Protein AF-A0A2M9ZA06-F1 (afdb_monomer)

Foldseek 3Di:
DVVVVVVVVVVVCVVVVVVLVCLQALVPQWDQLVRLLVLLLVLLQQLQCQLCCVVVNNVCSNVVSVVLSVLLNVLLPRDNQFIWHPVLSVVLSCQLNCCSNPVVDRSSVSCNPPPSSVVIDTRYGND

Structure (mmCIF, N/CA/C/O backbone):
data_AF-A0A2M9ZA06-F1
#
_entry.id   AF-A0A2M9ZA06-F1
#
loop_
_atom_site.group_PDB
_atom_site.id
_atom_site.type_symbol
_atom_site.label_atom_id
_atom_site.label_alt_id
_atom_site.label_comp_id
_atom_site.label_asym_id
_atom_site.label_entity_id
_atom_site.label_seq_id
_atom_site.pdbx_PDB_ins_code
_atom_site.Cartn_x
_atom_site.Cartn_y
_atom_site.Cartn_z
_atom_site.occupancy
_atom_site.B_iso_or_equiv
_atom_site.auth_seq_id
_atom_site.auth_comp_id
_atom_site.auth_asym_id
_atom_site.auth_atom_id
_atom_site.pdbx_PDB_model_num
ATOM 1 N N . MET A 1 1 ? -12.289 4.428 53.196 1.00 53.78 1 MET A N 1
ATOM 2 C CA . MET A 1 1 ? -11.337 4.405 52.057 1.00 53.78 1 MET A CA 1
ATOM 3 C C . MET A 1 1 ? -11.770 3.463 50.931 1.00 53.78 1 MET A C 1
ATOM 5 O O . MET A 1 1 ? -11.834 3.928 49.806 1.00 53.78 1 MET A O 1
ATOM 9 N N . LYS A 1 2 ? -12.186 2.215 51.210 1.00 58.25 2 LYS A N 1
ATOM 10 C CA . LYS A 1 2 ? -12.580 1.216 50.187 1.00 58.25 2 LYS A CA 1
ATOM 11 C C . LYS A 1 2 ? -13.658 1.676 49.178 1.00 58.25 2 LYS A C 1
ATOM 13 O O . LYS A 1 2 ? -13.507 1.447 47.987 1.00 58.25 2 LYS A O 1
ATOM 18 N N . LYS A 1 3 ? -14.704 2.396 49.620 1.00 60.59 3 LYS A N 1
ATOM 19 C CA . LYS A 1 3 ? -15.793 2.909 48.747 1.00 60.59 3 LYS A CA 1
ATOM 20 C C . LYS A 1 3 ? -15.314 3.864 47.642 1.00 60.59 3 LYS A C 1
ATOM 22 O O . LYS A 1 3 ? -15.833 3.805 46.535 1.00 60.59 3 LYS A O 1
ATOM 27 N N . LYS A 1 4 ? -14.328 4.724 47.933 1.00 68.38 4 LYS A N 1
ATOM 28 C CA . LYS A 1 4 ? -13.767 5.661 46.942 1.00 68.38 4 LYS A CA 1
ATOM 29 C C . LYS A 1 4 ? -12.924 4.922 45.900 1.00 68.38 4 LYS A C 1
ATOM 31 O O . LYS A 1 4 ? -12.982 5.266 44.729 1.00 68.38 4 LYS A O 1
ATOM 36 N N . THR A 1 5 ? -12.216 3.870 46.314 1.00 73.12 5 THR A N 1
ATOM 37 C CA . THR A 1 5 ? -11.433 3.010 45.418 1.00 73.12 5 THR A CA 1
ATOM 38 C C . THR A 1 5 ? -12.328 2.245 44.439 1.00 73.12 5 THR A C 1
ATOM 40 O O . THR A 1 5 ? -12.034 2.234 43.252 1.00 73.12 5 THR A O 1
ATOM 43 N N . TYR A 1 6 ? -13.459 1.685 44.890 1.00 78.44 6 TYR A N 1
ATOM 44 C CA . TYR A 1 6 ? -14.406 0.999 43.995 1.00 78.44 6 TYR A CA 1
ATOM 45 C C . TYR A 1 6 ? -15.031 1.927 42.952 1.00 78.44 6 TYR A C 1
ATOM 47 O O . TYR A 1 6 ? -15.179 1.539 41.800 1.00 78.44 6 TYR A O 1
ATOM 55 N N . LEU A 1 7 ? -15.360 3.161 43.339 1.00 79.81 7 LEU A N 1
ATOM 56 C CA . LEU A 1 7 ? -15.946 4.144 42.428 1.00 79.81 7 LEU A CA 1
ATOM 57 C C . LEU A 1 7 ? -14.939 4.592 41.356 1.00 79.81 7 LEU A C 1
ATOM 59 O O . LEU A 1 7 ? -15.305 4.777 40.201 1.00 79.81 7 LEU A O 1
ATOM 63 N N . LEU A 1 8 ? -13.659 4.689 41.722 1.00 77.88 8 LEU A N 1
ATOM 64 C CA . LEU A 1 8 ? -12.574 5.038 40.805 1.00 77.88 8 LEU A CA 1
ATOM 65 C C . LEU A 1 8 ? -12.247 3.889 39.836 1.00 77.88 8 LEU A C 1
ATOM 67 O O . LEU A 1 8 ? -12.076 4.130 38.647 1.00 77.88 8 LEU A O 1
ATOM 71 N N . VAL A 1 9 ? -12.255 2.639 40.316 1.00 80.56 9 VAL A N 1
ATOM 72 C CA . VAL A 1 9 ? -12.121 1.438 39.468 1.00 80.56 9 VAL A CA 1
ATOM 73 C C . VAL A 1 9 ? -13.305 1.301 38.506 1.00 80.56 9 VAL A C 1
ATOM 75 O O . VAL A 1 9 ? -13.107 0.982 37.339 1.00 80.56 9 VAL A O 1
ATOM 78 N N . PHE A 1 10 ? -14.526 1.592 38.960 1.00 78.62 10 PHE A N 1
ATO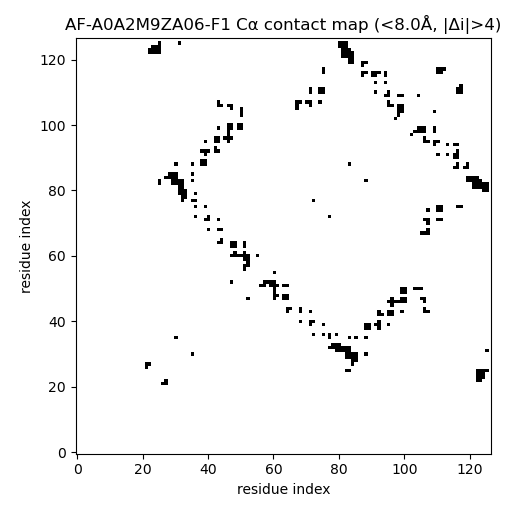M 79 C CA . PHE A 1 10 ? -15.726 1.555 38.121 1.00 78.62 10 PHE A CA 1
ATOM 80 C C . PHE A 1 10 ? -15.706 2.626 37.019 1.00 78.62 10 PHE A C 1
ATOM 82 O O . PHE A 1 10 ? -16.019 2.331 35.869 1.00 78.62 10 PHE A O 1
ATOM 89 N N . LEU A 1 11 ? -15.268 3.849 37.339 1.00 75.81 11 LEU A N 1
ATOM 90 C CA . LEU A 1 11 ? -15.074 4.914 36.349 1.00 75.81 11 LEU A CA 1
ATOM 91 C C . LEU A 1 11 ? -13.981 4.565 35.328 1.00 75.81 11 LEU A C 1
ATOM 93 O O . LEU A 1 11 ? -14.169 4.805 34.139 1.00 75.81 11 LEU A O 1
ATOM 97 N N . PHE A 1 12 ? -12.876 3.955 35.769 1.00 73.62 12 PHE A N 1
ATOM 98 C CA . PHE A 1 12 ? -11.835 3.458 34.865 1.00 73.62 12 PHE A CA 1
ATOM 99 C C . PHE A 1 12 ? -12.358 2.348 33.947 1.00 73.62 12 PHE A C 1
ATOM 101 O O . PHE A 1 12 ? -12.106 2.385 32.748 1.00 73.62 12 PHE A O 1
ATOM 108 N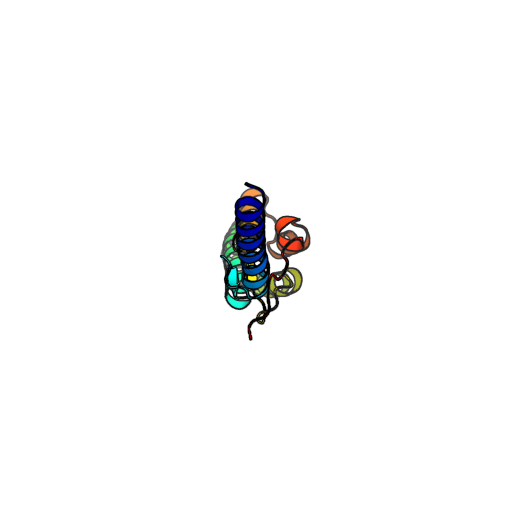 N . ALA A 1 13 ? -13.133 1.398 34.474 1.00 73.00 13 ALA A N 1
ATOM 109 C CA . ALA A 1 13 ? -13.730 0.332 33.673 1.00 73.00 13 ALA A CA 1
ATOM 110 C C . ALA A 1 13 ? -14.711 0.870 32.614 1.00 73.00 13 ALA A C 1
ATOM 112 O O . ALA A 1 13 ? -14.706 0.392 31.483 1.00 73.00 13 ALA A O 1
ATOM 113 N N . LEU A 1 14 ? -15.505 1.896 32.946 1.00 68.12 14 LEU A N 1
ATOM 114 C CA . LEU A 1 14 ? -16.394 2.571 31.992 1.00 68.12 14 LEU A CA 1
ATOM 115 C C . LEU A 1 14 ? -15.620 3.347 30.919 1.00 68.12 14 LEU A C 1
ATOM 117 O O . LEU A 1 14 ? -15.980 3.286 29.747 1.00 68.12 14 LEU A O 1
ATOM 121 N N . ALA A 1 15 ? -14.547 4.048 31.293 1.00 66.31 15 ALA A N 1
ATOM 122 C CA . ALA A 1 15 ? -13.706 4.769 30.339 1.00 66.31 15 ALA A CA 1
ATOM 123 C C . ALA A 1 15 ? -13.006 3.812 29.355 1.00 66.31 15 ALA A C 1
ATOM 125 O O . ALA A 1 15 ? -13.064 4.030 28.149 1.00 66.31 15 ALA A O 1
ATOM 126 N N . TYR A 1 16 ? -12.422 2.715 29.851 1.00 61.84 16 TYR A N 1
ATOM 127 C CA . TYR A 1 16 ? -11.771 1.701 29.010 1.00 61.84 16 TYR A CA 1
ATOM 128 C C . TYR A 1 16 ? -12.766 0.905 28.155 1.00 61.84 16 TYR A C 1
ATOM 130 O O . TYR A 1 16 ? -12.483 0.619 26.993 1.00 61.84 16 TYR A O 1
ATOM 138 N N . GLY A 1 17 ? -13.939 0.569 28.700 1.00 60.50 17 GLY A N 1
ATOM 139 C CA . GLY A 1 17 ? -14.995 -0.113 27.951 1.00 60.50 17 GLY A CA 1
ATOM 140 C C . GLY A 1 17 ? -15.530 0.734 26.796 1.00 60.50 17 GLY A C 1
ATOM 141 O O . GLY A 1 17 ? -15.761 0.209 25.711 1.00 60.50 17 GLY A O 1
ATOM 142 N N . ASN A 1 18 ? -15.655 2.050 26.996 1.00 58.19 18 ASN A N 1
ATOM 143 C CA . ASN A 1 18 ? -16.065 2.965 25.935 1.00 58.19 18 ASN A CA 1
ATOM 144 C C . ASN A 1 18 ? -14.997 3.111 24.845 1.00 58.19 18 ASN A C 1
ATOM 146 O O . ASN A 1 18 ? -15.370 3.128 23.682 1.00 58.19 18 ASN A O 1
ATOM 150 N N . CYS A 1 19 ? -13.697 3.142 25.167 1.00 58.12 19 CYS A N 1
ATOM 151 C CA . CYS A 1 19 ? -12.653 3.160 24.130 1.00 58.12 19 CYS A CA 1
ATOM 152 C C . CYS A 1 19 ? -12.705 1.912 23.238 1.00 58.12 19 CYS A C 1
ATOM 154 O O . CYS A 1 19 ? -12.721 2.045 22.024 1.00 58.12 19 CYS A O 1
ATOM 156 N N . LEU A 1 20 ? -12.854 0.717 23.822 1.00 57.06 20 LEU A N 1
ATOM 157 C CA . LEU A 1 20 ? -12.979 -0.528 23.048 1.00 57.06 20 LEU A CA 1
ATOM 158 C C . LEU A 1 20 ? -14.232 -0.560 22.155 1.00 57.06 20 LEU A C 1
ATOM 160 O O . LEU A 1 20 ? -14.230 -1.181 21.094 1.00 57.06 20 LEU A O 1
ATOM 164 N N . LEU A 1 21 ? -15.314 0.095 22.584 1.00 57.44 21 LEU A N 1
ATOM 165 C CA . LEU A 1 21 ? -16.533 0.240 21.788 1.00 57.44 21 LEU A CA 1
ATOM 166 C C . LEU A 1 21 ? -16.400 1.320 20.703 1.00 57.44 21 LEU A C 1
ATOM 168 O O . LEU A 1 21 ? -16.944 1.135 19.619 1.00 57.44 21 LEU A O 1
ATOM 172 N N . LEU A 1 22 ? -15.678 2.415 20.968 1.00 57.50 22 LEU A N 1
ATOM 173 C CA . LEU A 1 22 ? -15.388 3.467 19.987 1.00 57.50 22 LEU A CA 1
ATOM 174 C C . LEU A 1 22 ? -14.418 2.988 18.901 1.00 57.50 22 LEU A C 1
ATOM 176 O O . LEU A 1 22 ? -14.643 3.290 17.729 1.00 57.50 22 LEU A O 1
ATOM 180 N N . ASP A 1 23 ? -13.394 2.220 19.279 1.00 54.22 23 ASP A N 1
ATOM 181 C CA . ASP A 1 23 ? -12.443 1.612 18.347 1.00 54.22 23 ASP A CA 1
ATOM 182 C C . ASP A 1 23 ? -13.183 0.672 17.390 1.00 54.22 23 ASP A C 1
ATOM 184 O O . ASP A 1 23 ? -13.083 0.846 16.181 1.00 54.22 23 ASP A O 1
ATOM 188 N N . ASN A 1 24 ? -14.034 -0.220 17.920 1.00 54.88 24 ASN A N 1
ATOM 189 C CA . ASN A 1 24 ? -14.866 -1.130 17.119 1.00 54.88 24 ASN A CA 1
ATOM 190 C C . ASN A 1 24 ? -15.940 -0.426 16.264 1.00 54.88 24 ASN A C 1
ATOM 192 O O . ASN A 1 24 ? -16.471 -1.024 15.322 1.00 54.88 24 ASN A O 1
ATOM 196 N N . ALA A 1 25 ? -16.303 0.815 16.600 1.00 59.66 25 ALA A N 1
ATOM 197 C CA . ALA A 1 25 ? -17.243 1.630 15.833 1.00 59.66 25 ALA A CA 1
ATOM 198 C C . ALA A 1 25 ? -16.559 2.456 14.727 1.00 59.66 25 ALA A C 1
ATOM 200 O O . ALA A 1 25 ? -17.248 3.179 14.011 1.00 59.66 25 ALA A O 1
ATOM 201 N N . GLY A 1 26 ? -15.227 2.384 14.591 1.00 54.25 26 GLY A N 1
ATOM 202 C CA . GLY A 1 26 ? -14.476 3.201 13.634 1.00 54.25 26 GLY A CA 1
ATOM 203 C C . GLY A 1 26 ? -14.449 4.698 13.974 1.00 54.25 26 GLY A C 1
ATOM 204 O O . GLY A 1 26 ? -14.140 5.510 13.105 1.00 54.25 26 GLY A O 1
ATOM 205 N N . LEU A 1 27 ? -14.778 5.079 15.219 1.00 60.38 27 LEU A N 1
ATOM 206 C CA . LEU A 1 27 ? -14.701 6.465 15.714 1.00 60.38 27 LEU A CA 1
ATOM 207 C C . LEU A 1 27 ? -13.301 6.852 16.231 1.00 60.38 27 LEU A C 1
ATOM 209 O O . LEU A 1 27 ? -13.099 7.985 16.673 1.00 60.38 27 LEU A O 1
ATOM 213 N N . SER A 1 28 ? -12.345 5.925 16.194 1.00 66.19 28 SER A N 1
ATOM 214 C CA . SER A 1 28 ? -10.920 6.182 16.406 1.00 66.19 28 SER A CA 1
ATOM 215 C C . SER A 1 28 ? -10.263 6.756 15.143 1.00 66.19 28 SER A C 1
ATOM 217 O O . SER A 1 28 ? -10.896 6.833 14.090 1.00 66.19 28 SER A O 1
ATOM 219 N N . ASP A 1 29 ? -9.001 7.191 15.227 1.00 82.00 29 ASP A N 1
ATOM 220 C CA . ASP A 1 29 ? -8.262 7.808 14.115 1.00 82.00 29 ASP A CA 1
ATOM 221 C C . ASP A 1 29 ? -8.069 6.839 12.928 1.00 82.00 29 ASP A C 1
ATOM 223 O O . ASP A 1 29 ? -7.067 6.129 12.807 1.00 82.00 29 ASP A O 1
ATOM 227 N N . SER A 1 30 ? -9.076 6.794 12.054 1.00 89.56 30 SER A N 1
ATOM 228 C CA . SER A 1 30 ? -9.235 5.788 11.004 1.00 89.56 30 SER A CA 1
ATOM 229 C C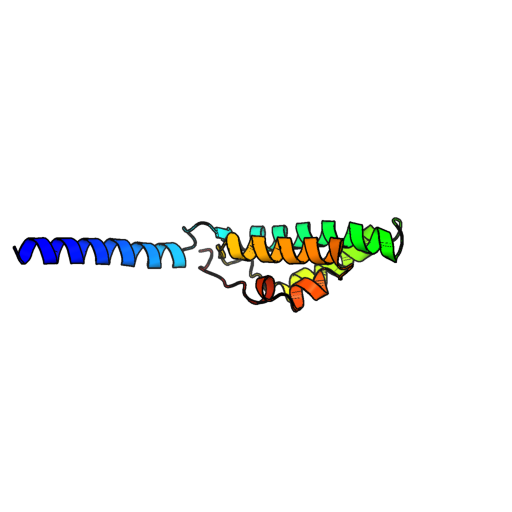 . SER A 1 30 ? -9.535 6.421 9.648 1.00 89.56 30 SER A C 1
ATOM 231 O O . SER A 1 30 ? -10.063 7.533 9.548 1.00 89.56 30 SER A O 1
ATOM 233 N N . TYR A 1 31 ? -9.214 5.681 8.590 1.00 92.38 31 TYR A N 1
ATOM 234 C CA . TYR A 1 31 ? -9.723 5.911 7.244 1.00 92.38 31 TYR A CA 1
ATOM 235 C C . TYR A 1 31 ? -10.953 5.043 6.999 1.00 92.38 31 TYR A C 1
ATOM 237 O O . TYR A 1 31 ? -11.003 3.880 7.409 1.00 92.38 31 TYR A O 1
ATOM 245 N N . THR A 1 32 ? -11.916 5.573 6.248 1.00 93.00 32 THR A N 1
ATOM 246 C CA . THR A 1 32 ? -12.893 4.711 5.569 1.00 93.00 32 THR A CA 1
ATOM 247 C C . THR A 1 32 ? -12.165 3.793 4.582 1.00 93.00 32 THR A C 1
ATOM 249 O O . THR A 1 32 ? -11.119 4.154 4.040 1.00 93.00 32 THR A O 1
ATOM 252 N N . GLY A 1 33 ? -12.721 2.623 4.273 1.00 93.69 33 GLY A N 1
ATOM 253 C CA . GLY A 1 33 ? -12.115 1.684 3.326 1.00 93.69 33 GLY A CA 1
ATOM 254 C C . GLY A 1 33 ? -11.888 2.299 1.943 1.00 93.69 33 GLY A C 1
ATOM 255 O O . GLY A 1 33 ? -10.880 2.024 1.298 1.00 93.69 33 GLY A O 1
ATOM 256 N N . LYS A 1 34 ? -12.760 3.222 1.518 1.00 95.38 34 LYS A N 1
ATOM 257 C CA . LYS A 1 34 ? -12.567 4.012 0.291 1.00 95.38 34 LYS A CA 1
ATOM 258 C C . LYS A 1 34 ? -11.338 4.913 0.361 1.00 95.38 34 LYS A C 1
ATOM 260 O O . LYS A 1 34 ? -10.565 4.967 -0.594 1.00 95.38 34 LYS A O 1
ATOM 265 N N . GLU A 1 35 ? -11.147 5.621 1.471 1.00 96.25 35 GLU A N 1
ATOM 266 C CA . GLU A 1 35 ? -9.967 6.465 1.673 1.00 96.25 35 GLU A CA 1
ATOM 267 C C . GLU A 1 35 ? -8.693 5.632 1.771 1.00 96.25 35 GLU A C 1
ATOM 269 O O . GLU A 1 35 ? -7.704 5.984 1.133 1.00 96.25 35 GLU A O 1
ATOM 274 N N . ALA A 1 36 ? -8.734 4.514 2.500 1.00 96.75 36 ALA A N 1
ATOM 275 C CA . ALA A 1 36 ? -7.611 3.597 2.634 1.00 96.75 36 ALA A CA 1
ATOM 276 C C . ALA A 1 36 ? -7.188 3.024 1.274 1.00 96.75 36 ALA A C 1
ATOM 278 O O . ALA A 1 36 ? -6.022 3.135 0.890 1.00 96.75 36 ALA A O 1
ATOM 279 N N . LYS A 1 37 ? -8.149 2.500 0.499 1.00 97.00 37 LYS A N 1
ATOM 280 C CA . LYS A 1 37 ? -7.904 1.982 -0.853 1.00 97.00 37 LYS A CA 1
ATOM 281 C C . LYS A 1 37 ? -7.325 3.071 -1.754 1.00 97.00 37 LYS A C 1
ATOM 283 O O . LYS A 1 37 ? -6.314 2.837 -2.410 1.00 97.00 37 LYS A O 1
ATOM 288 N N . ARG A 1 38 ? -7.920 4.271 -1.764 1.00 98.00 38 ARG A N 1
ATOM 289 C CA . ARG A 1 38 ? -7.411 5.398 -2.561 1.00 98.00 38 ARG A CA 1
ATOM 290 C C . ARG A 1 38 ? -5.973 5.742 -2.187 1.00 98.00 38 ARG A C 1
ATOM 292 O O . ARG A 1 38 ? -5.151 5.918 -3.072 1.00 98.00 38 ARG A O 1
ATOM 299 N N . LYS A 1 39 ? -5.653 5.788 -0.895 1.00 98.12 39 LYS A N 1
ATOM 300 C CA . LYS A 1 39 ? -4.325 6.187 -0.427 1.00 98.12 39 LYS A CA 1
ATOM 301 C C . LYS A 1 39 ? -3.227 5.214 -0.859 1.00 98.12 39 LYS A C 1
ATOM 303 O O . LYS A 1 39 ? -2.179 5.654 -1.323 1.00 98.12 39 LYS A O 1
ATOM 308 N N . ILE A 1 40 ? -3.487 3.910 -0.763 1.00 98.19 40 ILE A N 1
ATOM 309 C CA . ILE A 1 40 ? -2.558 2.871 -1.237 1.00 98.19 40 ILE A CA 1
ATOM 310 C C . ILE A 1 40 ? -2.406 2.945 -2.765 1.00 98.19 40 ILE A C 1
ATOM 312 O O . ILE A 1 40 ? -1.289 2.898 -3.275 1.00 98.19 40 ILE A O 1
ATOM 316 N N . LYS A 1 41 ? -3.513 3.130 -3.496 1.00 97.94 41 LYS A N 1
ATOM 317 C CA . LYS A 1 41 ? -3.516 3.271 -4.961 1.00 97.94 41 LYS A CA 1
ATOM 318 C C . LYS A 1 41 ? -2.742 4.500 -5.444 1.00 97.94 41 LYS A C 1
ATOM 320 O O . LYS A 1 41 ? -1.929 4.389 -6.357 1.00 97.94 41 LYS A O 1
ATOM 325 N N . ASP A 1 42 ? -2.918 5.646 -4.791 1.00 98.12 42 ASP A N 1
ATOM 326 C CA . ASP A 1 42 ? -2.184 6.875 -5.110 1.00 98.12 42 ASP A CA 1
ATOM 327 C C . ASP A 1 42 ? -0.675 6.695 -4.875 1.00 98.12 42 ASP A C 1
ATOM 329 O O . ASP A 1 42 ? 0.142 7.089 -5.709 1.00 98.12 42 ASP A O 1
ATOM 333 N N . ALA A 1 43 ? -0.295 6.052 -3.766 1.00 98.12 43 ALA A N 1
ATOM 334 C CA . ALA A 1 43 ? 1.098 5.736 -3.465 1.00 98.12 43 ALA A CA 1
ATOM 335 C C . ALA A 1 43 ? 1.720 4.788 -4.505 1.00 98.12 43 ALA A C 1
ATOM 337 O O . ALA A 1 43 ? 2.825 5.052 -4.984 1.00 98.12 43 ALA A O 1
ATOM 338 N N . ALA A 1 44 ? 0.985 3.741 -4.894 1.00 97.69 44 ALA A N 1
ATOM 339 C CA . ALA A 1 44 ? 1.370 2.820 -5.958 1.00 97.69 44 ALA A CA 1
ATOM 340 C C . ALA A 1 44 ? 1.548 3.539 -7.297 1.00 97.69 44 ALA A C 1
ATOM 342 O O . ALA A 1 44 ? 2.586 3.400 -7.928 1.00 97.69 44 ALA A O 1
ATOM 343 N N . LEU A 1 45 ? 0.583 4.369 -7.706 1.00 97.31 45 LEU A N 1
ATOM 344 C CA . LEU A 1 45 ? 0.632 5.074 -8.986 1.00 97.31 45 LEU A CA 1
ATOM 345 C C . LEU A 1 45 ? 1.860 5.987 -9.077 1.00 97.31 45 LEU A C 1
ATOM 347 O O . LEU A 1 45 ? 2.524 6.025 -10.113 1.00 97.31 45 LEU A O 1
ATOM 351 N N . ILE A 1 46 ? 2.174 6.707 -7.996 1.00 96.00 46 ILE A N 1
ATOM 352 C CA . ILE A 1 46 ? 3.368 7.559 -7.917 1.00 96.00 46 ILE A CA 1
ATOM 353 C C . ILE A 1 46 ? 4.641 6.710 -8.004 1.00 96.00 46 ILE A C 1
ATOM 355 O O . ILE A 1 46 ? 5.533 7.033 -8.790 1.00 96.00 46 ILE A O 1
ATOM 359 N N . GLY A 1 47 ? 4.720 5.642 -7.206 1.00 96.25 47 GLY A N 1
ATOM 360 C CA . GLY A 1 47 ? 5.877 4.751 -7.157 1.00 96.25 47 GLY A CA 1
ATOM 361 C C . GLY A 1 47 ? 6.162 4.087 -8.502 1.00 96.25 47 GLY A C 1
ATOM 362 O O . GLY A 1 47 ? 7.277 4.184 -9.012 1.00 96.25 47 GLY A O 1
ATOM 363 N N . ASP A 1 48 ? 5.140 3.494 -9.108 1.00 96.94 48 ASP A N 1
ATOM 364 C CA . ASP A 1 48 ? 5.236 2.777 -10.377 1.00 96.94 48 ASP A CA 1
ATOM 365 C C . ASP A 1 48 ? 5.490 3.700 -11.560 1.00 96.94 48 ASP A C 1
ATOM 367 O O . ASP A 1 48 ? 6.313 3.396 -12.418 1.00 96.94 48 ASP A O 1
ATOM 371 N N . THR A 1 49 ? 4.848 4.871 -11.612 1.00 95.94 49 THR A N 1
ATOM 372 C CA . THR A 1 49 ? 5.138 5.840 -12.682 1.00 95.94 49 THR A CA 1
ATOM 373 C C . THR A 1 49 ? 6.618 6.226 -12.668 1.00 95.94 49 THR A C 1
ATOM 375 O O . THR A 1 49 ? 7.237 6.377 -13.723 1.00 95.94 49 THR A O 1
ATOM 378 N N . TRP A 1 50 ? 7.202 6.355 -11.475 1.00 94.75 50 TRP A N 1
ATOM 379 C CA . TRP A 1 50 ? 8.624 6.624 -11.323 1.00 94.75 50 TRP A CA 1
ATOM 380 C C . TRP A 1 50 ? 9.488 5.418 -11.716 1.00 94.75 50 TRP A C 1
ATOM 382 O O . TRP A 1 50 ? 10.352 5.543 -12.586 1.00 94.75 50 TRP A O 1
ATOM 392 N N . SER A 1 51 ? 9.252 4.250 -11.114 1.00 95.44 51 SER A N 1
ATOM 393 C CA . SER A 1 51 ? 10.073 3.051 -11.322 1.00 95.44 51 SER A CA 1
ATOM 394 C C . SER A 1 51 ? 9.987 2.542 -12.766 1.00 95.44 51 SER A C 1
ATOM 396 O O . SER A 1 51 ? 11.014 2.289 -13.398 1.00 95.44 51 SER A O 1
ATOM 398 N N . TYR A 1 52 ? 8.795 2.501 -13.360 1.00 95.69 52 TYR A N 1
ATOM 399 C CA . TYR A 1 52 ? 8.602 2.126 -14.761 1.00 95.69 52 TYR A CA 1
ATOM 400 C C . TYR A 1 52 ? 9.140 3.170 -15.729 1.00 95.69 52 TYR A C 1
ATOM 402 O O . TYR A 1 52 ? 9.619 2.804 -16.802 1.00 95.69 52 TYR A O 1
ATOM 410 N N . GLY A 1 53 ? 9.134 4.452 -15.358 1.00 95.06 53 GLY A N 1
ATOM 411 C CA . GLY A 1 53 ? 9.808 5.496 -16.129 1.00 95.06 53 GLY A CA 1
ATOM 412 C C . GLY A 1 53 ? 11.305 5.226 -16.275 1.00 95.06 53 GLY A C 1
ATOM 413 O O . GLY A 1 53 ? 11.859 5.439 -17.353 1.00 95.06 53 GLY A O 1
ATOM 414 N N . LEU A 1 54 ? 11.935 4.696 -15.223 1.00 93.81 54 LEU A N 1
ATOM 415 C CA . LEU A 1 54 ? 13.343 4.298 -15.232 1.00 93.81 54 LEU A CA 1
ATOM 416 C C . LEU A 1 54 ? 13.587 2.986 -15.993 1.00 93.81 54 LEU A C 1
ATOM 418 O O . LEU A 1 54 ? 14.574 2.888 -16.719 1.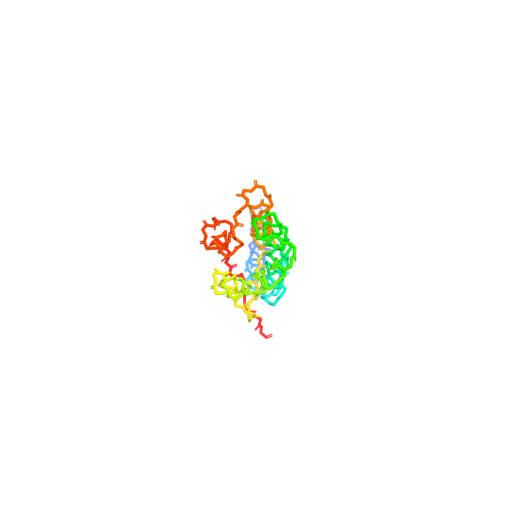00 93.81 54 LEU A O 1
ATOM 422 N N . VAL A 1 55 ? 12.713 1.986 -1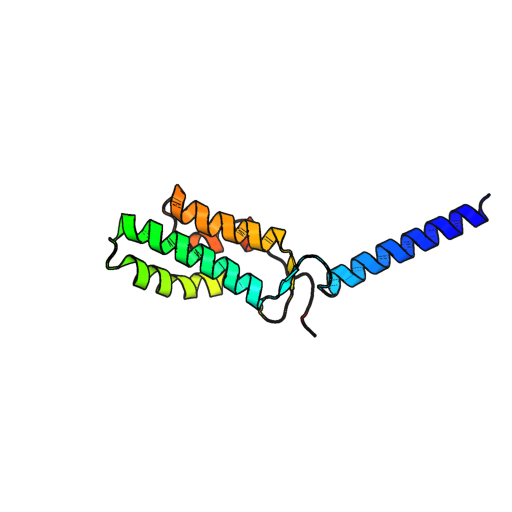5.835 1.00 95.19 55 VAL A N 1
ATOM 423 C CA . VAL A 1 55 ? 12.919 0.631 -16.388 1.00 95.19 55 VAL A CA 1
ATOM 424 C C . VAL A 1 55 ? 12.475 0.508 -17.849 1.00 95.19 55 VAL A C 1
ATOM 426 O O . VAL A 1 55 ? 13.184 -0.079 -18.664 1.00 95.19 55 VAL A O 1
ATOM 429 N N . TYR A 1 56 ? 11.307 1.053 -18.190 1.00 94.44 56 TYR A N 1
ATOM 430 C CA . TYR A 1 56 ? 10.643 0.875 -19.490 1.00 94.44 56 TYR A CA 1
ATOM 431 C C . TYR A 1 56 ? 10.566 2.166 -20.317 1.00 94.44 56 TYR A C 1
ATOM 433 O O . TYR A 1 56 ? 10.227 2.127 -21.501 1.00 94.44 56 TYR A O 1
ATOM 441 N N . GLY A 1 57 ? 10.892 3.309 -19.710 1.00 94.88 57 GLY A N 1
ATOM 442 C CA . GLY A 1 57 ? 10.833 4.625 -20.334 1.00 94.88 57 GLY A CA 1
ATOM 443 C C . GLY A 1 57 ? 9.503 5.362 -20.105 1.00 94.88 57 GLY A C 1
ATOM 444 O O . GLY A 1 57 ? 8.460 4.754 -19.841 1.00 94.88 57 GLY A O 1
ATOM 445 N N . PRO A 1 58 ? 9.503 6.702 -20.237 1.00 91.31 58 PRO A N 1
ATOM 446 C CA . PRO A 1 58 ? 8.380 7.553 -19.835 1.00 91.31 58 PRO A CA 1
ATOM 447 C C . PRO A 1 58 ? 7.108 7.353 -20.670 1.00 91.31 58 PRO A C 1
ATOM 449 O O . PRO A 1 58 ? 6.015 7.642 -20.190 1.00 91.31 58 PRO A O 1
ATOM 452 N N . SER A 1 59 ? 7.220 6.852 -21.905 1.00 92.94 59 SER A N 1
ATOM 453 C CA . SER A 1 59 ? 6.070 6.610 -22.786 1.00 92.94 59 SER A CA 1
ATOM 454 C C . SER A 1 59 ? 5.206 5.422 -22.351 1.00 92.94 59 SER A C 1
ATOM 456 O O . SER A 1 59 ? 4.014 5.413 -22.650 1.00 92.94 59 SER A O 1
ATOM 458 N N . ALA A 1 60 ? 5.783 4.438 -21.652 1.00 92.75 60 ALA A N 1
ATOM 459 C CA . ALA A 1 60 ? 5.083 3.243 -21.172 1.00 92.75 60 ALA A CA 1
ATOM 460 C C . ALA A 1 60 ? 4.749 3.300 -19.670 1.00 92.75 60 ALA A C 1
ATOM 462 O O . ALA A 1 60 ? 3.865 2.582 -19.210 1.00 92.75 60 ALA A O 1
ATOM 463 N N . ALA A 1 61 ? 5.426 4.159 -18.904 1.00 94.69 61 ALA A N 1
ATOM 464 C CA . ALA A 1 61 ? 5.322 4.189 -17.447 1.00 94.69 61 ALA A CA 1
ATOM 465 C C . ALA A 1 61 ? 3.887 4.374 -16.935 1.00 94.69 61 ALA A C 1
ATOM 467 O O . ALA A 1 61 ? 3.423 3.606 -16.099 1.00 94.69 61 ALA A O 1
ATOM 468 N N . GLY A 1 62 ? 3.163 5.358 -17.476 1.00 92.62 62 GLY A N 1
ATOM 469 C CA . GLY A 1 62 ? 1.804 5.657 -17.026 1.00 92.62 62 GLY A CA 1
ATOM 470 C C . GLY A 1 62 ? 0.808 4.533 -17.322 1.00 92.62 62 GLY A C 1
ATOM 471 O O . GLY A 1 62 ? -0.028 4.223 -16.478 1.00 92.62 62 GLY A O 1
ATOM 472 N N . SER A 1 63 ? 0.895 3.892 -18.493 1.00 94.56 63 SER A N 1
ATOM 473 C CA . SER A 1 63 ? -0.015 2.793 -18.839 1.00 94.56 63 SER A CA 1
ATOM 474 C C . SER A 1 63 ? 0.262 1.545 -18.005 1.00 94.56 63 SER A C 1
ATOM 476 O O . SER A 1 63 ? -0.688 0.919 -17.542 1.00 94.56 63 SER A O 1
ATOM 478 N N . LEU A 1 64 ? 1.533 1.217 -17.758 1.00 95.75 64 LEU A N 1
ATOM 479 C CA . LEU A 1 64 ? 1.912 0.107 -16.881 1.00 95.75 64 LEU A CA 1
ATOM 480 C C . LEU A 1 64 ? 1.488 0.361 -15.430 1.00 95.75 64 LEU A C 1
ATOM 482 O O . LEU A 1 64 ? 0.863 -0.508 -14.830 1.00 95.75 64 LEU A O 1
ATOM 486 N N . ALA A 1 65 ? 1.716 1.568 -14.907 1.00 96.00 65 ALA A N 1
ATOM 487 C CA . ALA A 1 65 ? 1.313 1.932 -13.549 1.00 96.00 65 ALA A CA 1
ATOM 488 C C . ALA A 1 65 ? -0.209 1.850 -13.356 1.00 96.00 65 ALA A C 1
ATOM 490 O O . ALA A 1 65 ? -0.677 1.391 -12.320 1.00 96.00 65 ALA A O 1
ATOM 491 N N . VAL A 1 66 ? -0.999 2.248 -14.362 1.00 95.69 66 VAL A N 1
ATOM 492 C CA . VAL A 1 66 ? -2.468 2.118 -14.333 1.00 95.69 66 VAL A CA 1
ATOM 493 C C . VAL A 1 66 ? -2.916 0.657 -14.377 1.00 95.69 66 VAL A C 1
ATOM 495 O O . VAL A 1 66 ? -3.885 0.308 -13.704 1.00 95.69 66 VAL A O 1
ATOM 498 N N . LEU A 1 67 ? -2.243 -0.197 -15.151 1.00 95.75 67 LEU A N 1
ATOM 499 C CA . LEU A 1 67 ? -2.547 -1.630 -15.177 1.00 95.75 67 LEU A CA 1
ATOM 500 C C . LEU A 1 67 ? -2.248 -2.283 -13.822 1.00 95.75 67 LEU A C 1
ATOM 502 O O . LEU A 1 67 ? -3.059 -3.077 -13.342 1.00 95.75 67 LEU A O 1
ATOM 506 N N . ASP A 1 68 ? -1.145 -1.895 -13.180 1.00 96.31 68 ASP A N 1
ATOM 507 C CA . ASP A 1 68 ? -0.751 -2.439 -11.881 1.00 96.31 68 ASP A CA 1
ATOM 508 C C . ASP A 1 68 ? -1.751 -2.115 -10.757 1.00 96.31 68 ASP A C 1
ATOM 510 O O . ASP A 1 68 ? -1.997 -2.929 -9.865 1.00 96.31 68 ASP A O 1
ATOM 514 N N . GLN A 1 69 ? -2.465 -0.986 -10.858 1.00 96.50 69 GLN A N 1
ATOM 515 C CA . GLN A 1 69 ? -3.514 -0.608 -9.898 1.00 96.50 69 GLN A CA 1
ATOM 516 C C . GLN A 1 69 ? -4.572 -1.696 -9.671 1.00 96.50 69 GLN A C 1
ATOM 518 O O . GLN A 1 69 ? -5.165 -1.755 -8.591 1.00 96.50 69 GLN A O 1
ATOM 523 N N . VAL A 1 70 ? -4.841 -2.540 -10.674 1.00 95.62 70 VAL A N 1
ATOM 524 C CA . VAL A 1 70 ? -5.780 -3.663 -10.546 1.00 95.62 70 VAL A CA 1
ATOM 525 C C . VAL A 1 70 ? -5.243 -4.700 -9.562 1.00 95.62 70 VAL A C 1
ATOM 527 O O . VAL A 1 70 ? -5.986 -5.196 -8.715 1.00 95.62 70 VAL A O 1
ATOM 530 N N . LEU A 1 71 ? -3.950 -5.008 -9.641 1.00 96.62 71 LEU A N 1
ATOM 531 C CA . LEU A 1 71 ? -3.298 -5.962 -8.753 1.00 96.62 71 LEU A CA 1
ATOM 532 C C . LEU A 1 71 ? -3.125 -5.384 -7.350 1.00 96.62 71 LEU A C 1
ATOM 534 O O . LEU A 1 71 ? -3.424 -6.075 -6.379 1.00 96.62 71 LEU A O 1
ATOM 538 N N . VAL A 1 72 ? -2.750 -4.107 -7.229 1.00 96.88 72 VAL A N 1
ATOM 539 C CA . VAL A 1 72 ? -2.716 -3.394 -5.938 1.00 96.88 72 VAL A CA 1
ATOM 540 C C . VAL A 1 72 ? -4.070 -3.477 -5.240 1.00 96.88 72 VAL A C 1
ATOM 542 O O . VAL A 1 72 ? -4.149 -3.794 -4.054 1.00 96.88 72 VAL A O 1
ATOM 545 N N . GLU A 1 73 ? -5.160 -3.255 -5.973 1.00 94.25 73 GLU A N 1
ATOM 546 C CA . GLU A 1 73 ? -6.503 -3.354 -5.414 1.00 94.25 73 GLU A CA 1
ATOM 547 C C . GLU A 1 73 ? -6.808 -4.765 -4.892 1.00 94.25 73 GLU A C 1
ATOM 549 O O . GLU A 1 73 ? -7.251 -4.910 -3.750 1.00 94.25 73 GLU A O 1
ATOM 554 N N . VAL A 1 74 ? -6.496 -5.801 -5.675 1.00 94.19 74 VAL A N 1
ATOM 555 C CA . VAL A 1 74 ? -6.690 -7.206 -5.281 1.00 94.19 74 VAL A CA 1
ATOM 556 C C . VAL A 1 74 ? -5.827 -7.585 -4.072 1.00 94.19 74 VAL A C 1
ATOM 558 O O . VAL A 1 74 ? -6.307 -8.251 -3.152 1.00 94.19 74 VAL A O 1
ATOM 561 N N . PHE A 1 75 ? -4.563 -7.166 -4.044 1.00 95.31 75 PHE A N 1
ATOM 562 C CA . PHE A 1 75 ? -3.615 -7.556 -3.001 1.00 95.31 75 PHE A CA 1
ATOM 563 C C . PHE A 1 75 ? -3.765 -6.755 -1.709 1.00 95.31 75 PHE A C 1
ATOM 565 O O . PHE A 1 75 ? -3.499 -7.305 -0.641 1.00 95.31 75 PHE A O 1
ATOM 572 N N . SER A 1 76 ? -4.269 -5.519 -1.776 1.00 94.19 76 SER A N 1
ATOM 573 C CA . SER A 1 76 ? -4.519 -4.686 -0.592 1.00 94.19 76 SER A CA 1
ATOM 574 C C . SER A 1 76 ? -5.609 -5.252 0.324 1.00 94.19 76 SER A C 1
ATOM 576 O O . SER A 1 76 ? -5.598 -4.988 1.524 1.00 94.19 76 SER A O 1
ATOM 578 N N . LYS A 1 77 ? -6.556 -6.033 -0.226 1.00 93.19 77 LYS A N 1
ATOM 579 C CA . LYS A 1 77 ? -7.678 -6.659 0.507 1.00 93.19 77 LYS A CA 1
ATOM 580 C C . LYS A 1 77 ? -8.497 -5.668 1.354 1.00 93.19 77 LYS A C 1
ATOM 582 O O . LYS A 1 77 ? -9.113 -6.053 2.351 1.00 93.19 77 LYS A O 1
ATOM 587 N N . ILE A 1 78 ? -8.521 -4.400 0.946 1.00 95.25 78 ILE A N 1
ATOM 588 C CA . ILE A 1 78 ? -9.297 -3.348 1.600 1.00 95.25 78 ILE A CA 1
ATOM 589 C C . ILE A 1 78 ? -10.761 -3.438 1.160 1.00 95.25 78 ILE A C 1
ATOM 591 O O . ILE A 1 78 ? -11.091 -3.322 -0.021 1.00 95.25 78 ILE A O 1
ATOM 595 N N . ASP A 1 79 ? -11.639 -3.619 2.138 1.00 93.88 79 ASP A N 1
ATOM 596 C CA . ASP A 1 79 ? -13.088 -3.604 2.007 1.00 93.88 79 ASP A CA 1
ATOM 597 C C . ASP A 1 79 ? -13.593 -2.169 2.181 1.00 93.88 79 ASP A C 1
ATOM 599 O O . ASP A 1 79 ? -13.418 -1.549 3.229 1.00 93.88 79 ASP A O 1
ATOM 603 N N . GLU A 1 80 ? -14.237 -1.629 1.152 1.00 93.25 80 GLU A N 1
ATOM 604 C CA . GLU A 1 80 ? -14.735 -0.253 1.167 1.00 93.25 80 GLU A CA 1
ATOM 605 C C . GLU A 1 80 ? -15.817 0.002 2.222 1.00 93.25 80 GLU A C 1
ATOM 607 O O . GLU A 1 80 ? -16.020 1.159 2.584 1.00 93.25 80 GLU A O 1
ATOM 612 N N . GLY A 1 81 ? -16.488 -1.045 2.718 1.00 89.75 81 GLY A N 1
ATOM 613 C CA . GLY A 1 81 ? -17.518 -0.974 3.756 1.00 89.75 81 GLY A CA 1
ATOM 614 C C . GLY A 1 81 ? -16.983 -1.027 5.190 1.00 89.75 81 GLY A C 1
ATOM 615 O O . GLY A 1 81 ? -17.764 -1.233 6.118 1.00 89.75 81 GLY A O 1
ATOM 616 N N . LYS A 1 82 ? -15.668 -0.894 5.397 1.00 90.88 82 LYS A N 1
ATOM 617 C CA . LYS A 1 82 ? -15.021 -0.996 6.715 1.00 90.88 82 LYS A CA 1
ATOM 618 C C . LYS A 1 82 ? -14.142 0.210 7.033 1.00 90.88 82 LYS A C 1
ATOM 620 O O . LYS A 1 82 ? -13.843 1.011 6.153 1.00 90.88 82 LYS A O 1
ATOM 625 N N . PHE A 1 83 ? -13.729 0.326 8.290 1.00 91.62 83 PHE A N 1
ATOM 626 C CA . 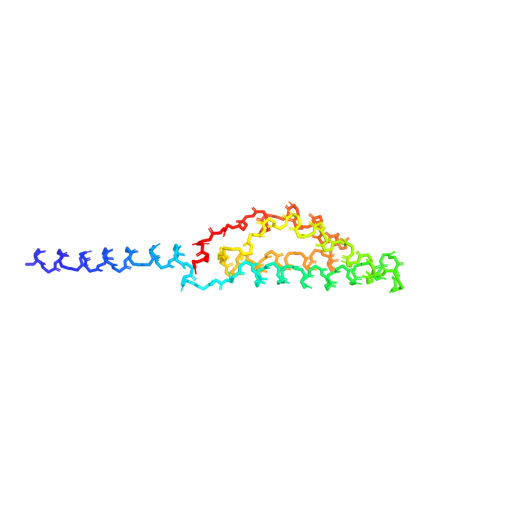PHE A 1 83 ? -12.715 1.280 8.741 1.00 91.62 83 PHE A CA 1
ATOM 627 C C . PHE A 1 83 ? -11.364 0.595 8.947 1.00 91.62 83 PHE A C 1
ATOM 629 O O . PHE A 1 83 ? -11.306 -0.606 9.225 1.00 91.62 83 PHE A O 1
ATOM 636 N N . TYR A 1 84 ? -10.293 1.372 8.794 1.00 92.69 84 TYR A N 1
ATOM 637 C CA . TYR A 1 84 ? -8.908 0.930 8.927 1.00 92.69 84 TYR A CA 1
ATOM 638 C C . TYR A 1 84 ? -8.093 1.973 9.684 1.00 92.69 84 TYR A C 1
ATOM 640 O O . TYR A 1 84 ? -8.221 3.167 9.406 1.00 92.69 84 TYR A O 1
ATOM 648 N N . GLU A 1 85 ? -7.223 1.540 10.598 1.00 92.06 85 GLU A N 1
ATOM 649 C CA . GLU A 1 85 ? -6.356 2.466 11.332 1.00 92.06 85 GLU A CA 1
ATOM 650 C C . GLU A 1 85 ? -5.456 3.260 10.383 1.00 92.06 85 GLU A C 1
ATOM 652 O O . GLU A 1 85 ? -4.824 2.695 9.484 1.00 92.06 85 GLU A O 1
ATOM 657 N N . ARG A 1 86 ? -5.355 4.581 10.600 1.00 93.19 86 ARG A N 1
ATOM 658 C CA . ARG A 1 86 ? -4.538 5.442 9.730 1.00 93.19 86 ARG A CA 1
ATOM 659 C C . ARG A 1 86 ? -3.093 4.988 9.652 1.00 93.19 86 ARG A C 1
ATOM 661 O O . ARG A 1 86 ? -2.538 4.933 8.562 1.00 93.19 86 ARG A O 1
ATOM 668 N N . THR A 1 87 ? -2.509 4.648 10.797 1.00 93.62 87 THR A N 1
ATOM 669 C CA . THR A 1 87 ? -1.098 4.264 10.900 1.00 93.62 87 THR A CA 1
ATOM 670 C C . THR A 1 87 ? -0.771 3.046 10.039 1.00 93.62 87 THR A C 1
ATOM 672 O O . THR A 1 87 ? 0.282 3.017 9.405 1.00 93.62 87 THR A O 1
ATOM 675 N N . ASP A 1 88 ? -1.658 2.053 9.989 1.00 95.19 88 ASP A N 1
ATOM 676 C CA . ASP A 1 88 ? -1.434 0.833 9.209 1.00 95.19 88 ASP A CA 1
ATOM 677 C C . ASP A 1 88 ? -1.543 1.106 7.706 1.00 95.19 88 ASP A C 1
ATOM 679 O O . ASP A 1 88 ? -0.679 0.696 6.927 1.00 95.19 88 ASP A O 1
ATOM 683 N N . VAL A 1 89 ? -2.560 1.874 7.302 1.00 97.06 89 VAL A N 1
ATOM 684 C CA . VAL A 1 89 ? -2.732 2.314 5.909 1.00 97.06 89 VAL A CA 1
ATOM 685 C C . VAL A 1 89 ? -1.540 3.155 5.454 1.00 97.06 89 VAL A C 1
ATOM 687 O O . VAL A 1 89 ? -1.013 2.932 4.365 1.00 97.06 89 VAL A O 1
ATOM 690 N N . ASP A 1 90 ? -1.096 4.097 6.285 1.00 97.75 90 ASP A N 1
ATOM 691 C CA . ASP A 1 90 ? 0.001 5.009 5.965 1.00 97.75 90 ASP A CA 1
ATOM 692 C C . ASP A 1 90 ? 1.331 4.256 5.835 1.00 97.75 90 ASP A C 1
ATOM 694 O O . ASP A 1 90 ? 2.054 4.478 4.868 1.00 97.75 90 ASP A O 1
ATOM 698 N N . LYS A 1 91 ? 1.616 3.292 6.722 1.00 97.94 91 LYS A N 1
ATOM 699 C CA . LYS A 1 91 ? 2.805 2.431 6.605 1.00 97.94 91 LYS A CA 1
ATOM 700 C C . LYS A 1 91 ? 2.794 1.583 5.338 1.00 97.94 91 LYS A C 1
ATOM 702 O O . LYS A 1 91 ? 3.827 1.460 4.690 1.00 97.94 91 LYS A O 1
ATOM 707 N N . CYS A 1 92 ? 1.653 0.998 4.975 1.00 98.19 92 CYS A N 1
ATOM 708 C CA . CYS A 1 92 ? 1.558 0.249 3.724 1.00 98.19 92 CYS A CA 1
ATOM 709 C C . CYS A 1 92 ? 1.760 1.157 2.505 1.00 98.19 92 CYS A C 1
ATOM 711 O O . CYS A 1 92 ? 2.531 0.818 1.611 1.00 98.19 92 CYS A O 1
ATOM 713 N N . ALA A 1 93 ? 1.116 2.327 2.477 1.00 98.31 93 ALA A N 1
ATOM 714 C CA . ALA A 1 93 ? 1.292 3.296 1.399 1.00 98.31 93 ALA A CA 1
ATOM 715 C C . ALA A 1 93 ? 2.758 3.754 1.281 1.00 98.31 93 ALA A C 1
ATOM 717 O O . ALA A 1 93 ? 3.289 3.862 0.174 1.00 98.31 93 ALA A O 1
ATOM 718 N N . ASP A 1 94 ? 3.433 3.974 2.411 1.00 98.12 94 ASP A N 1
ATOM 719 C CA . ASP A 1 94 ? 4.853 4.312 2.432 1.00 98.12 94 ASP A CA 1
ATOM 720 C C . ASP A 1 94 ? 5.734 3.170 1.924 1.00 98.12 94 ASP A C 1
ATOM 722 O O . ASP A 1 94 ? 6.610 3.434 1.104 1.00 98.12 94 ASP A O 1
ATOM 726 N N . ASP A 1 95 ? 5.502 1.921 2.335 1.00 97.69 95 ASP A N 1
ATOM 727 C CA . ASP A 1 95 ? 6.233 0.764 1.802 1.00 97.69 95 ASP A CA 1
ATOM 728 C C . ASP A 1 95 ? 6.057 0.653 0.288 1.00 97.69 95 ASP A C 1
ATOM 730 O O . ASP A 1 95 ? 7.045 0.600 -0.440 1.00 97.69 95 ASP A O 1
ATOM 734 N N . VAL A 1 96 ? 4.810 0.684 -0.192 1.00 97.94 96 VAL A N 1
ATOM 735 C CA . VAL A 1 96 ? 4.468 0.589 -1.618 1.00 97.94 96 VAL A CA 1
ATOM 736 C C . VAL A 1 96 ? 5.190 1.662 -2.431 1.00 97.94 96 VAL A C 1
ATOM 738 O O . VAL A 1 96 ? 5.852 1.353 -3.421 1.00 97.94 96 VAL A O 1
ATOM 741 N N . ARG A 1 97 ? 5.141 2.923 -1.988 1.00 97.56 97 ARG A N 1
ATOM 742 C CA . ARG A 1 97 ? 5.834 4.022 -2.671 1.00 97.56 97 ARG A CA 1
ATOM 743 C C . ARG A 1 97 ? 7.352 3.879 -2.591 1.00 97.56 97 ARG A C 1
ATOM 745 O O . ARG A 1 97 ? 8.047 4.024 -3.595 1.00 97.56 97 ARG A O 1
ATOM 752 N N . ASN A 1 98 ? 7.885 3.664 -1.392 1.00 95.88 98 ASN A N 1
ATOM 753 C CA . ASN A 1 98 ? 9.324 3.714 -1.156 1.00 95.88 98 ASN A CA 1
ATOM 754 C C . ASN A 1 98 ? 10.031 2.508 -1.769 1.00 95.88 98 ASN A C 1
ATOM 756 O O . ASN A 1 98 ? 11.142 2.661 -2.258 1.00 95.88 98 ASN A O 1
ATOM 760 N N . PHE A 1 99 ? 9.411 1.330 -1.802 1.00 95.69 99 PHE A N 1
ATOM 761 C CA . PHE A 1 99 ? 10.008 0.156 -2.436 1.00 95.69 99 PHE A CA 1
ATOM 762 C C . PHE A 1 99 ? 10.016 0.316 -3.954 1.00 95.69 99 PHE A C 1
ATOM 764 O O . PHE A 1 99 ? 11.021 -0.003 -4.589 1.00 95.69 99 PHE A O 1
ATOM 771 N N . ALA A 1 100 ? 8.968 0.901 -4.536 1.00 92.88 100 ALA A N 1
ATOM 772 C CA . ALA A 1 100 ? 8.980 1.241 -5.951 1.00 92.88 100 ALA A CA 1
ATOM 773 C C . ALA A 1 100 ? 10.081 2.248 -6.299 1.00 92.88 100 ALA A C 1
ATOM 775 O O . ALA A 1 100 ? 10.843 2.037 -7.239 1.00 92.88 100 ALA A O 1
ATOM 776 N N . ILE A 1 101 ? 10.249 3.301 -5.498 1.00 91.06 101 ILE A N 1
ATOM 777 C CA . ILE A 1 101 ? 11.250 4.339 -5.778 1.00 91.06 101 ILE A CA 1
ATOM 778 C C . ILE A 1 101 ? 12.682 3.874 -5.472 1.00 91.06 101 ILE A C 1
ATOM 780 O O . ILE A 1 101 ? 13.591 4.137 -6.257 1.00 91.06 101 ILE A O 1
ATOM 784 N N . LEU A 1 102 ? 12.905 3.222 -4.329 1.00 91.31 102 LEU A N 1
ATOM 785 C CA . LEU A 1 102 ? 14.245 2.915 -3.812 1.00 91.31 102 LEU A CA 1
ATOM 786 C C . LEU A 1 102 ? 14.756 1.543 -4.250 1.00 91.31 102 LEU A C 1
ATOM 788 O O . LEU A 1 102 ? 15.962 1.369 -4.401 1.00 91.31 102 LEU A O 1
ATOM 792 N N . LEU A 1 103 ? 13.857 0.572 -4.424 1.00 92.06 103 LEU A N 1
ATOM 793 C CA . LEU A 1 103 ? 14.203 -0.809 -4.775 1.00 92.06 103 LEU A CA 1
ATOM 794 C C . LEU A 1 103 ? 13.783 -1.175 -6.201 1.00 92.06 103 LEU A C 1
ATOM 796 O O . LEU A 1 103 ? 14.064 -2.290 -6.633 1.00 92.06 103 LEU A O 1
ATOM 800 N N . ILE A 1 104 ? 13.131 -0.256 -6.928 1.00 88.88 104 ILE A N 1
ATOM 801 C CA . ILE A 1 104 ? 12.590 -0.498 -8.275 1.00 88.88 104 ILE A CA 1
ATOM 802 C C . ILE A 1 104 ? 11.673 -1.736 -8.257 1.00 88.88 104 ILE A C 1
ATOM 804 O O . ILE A 1 104 ? 11.696 -2.585 -9.146 1.00 88.88 104 ILE A O 1
ATOM 808 N N . SER A 1 105 ? 10.901 -1.869 -7.175 1.00 89.56 105 SER A N 1
ATOM 809 C CA . SER A 1 105 ? 9.928 -2.943 -7.006 1.00 89.56 105 SER A CA 1
ATOM 810 C C . SER A 1 105 ? 8.574 -2.520 -7.561 1.00 89.56 105 SER A C 1
ATOM 812 O O . SER A 1 105 ? 8.151 -1.384 -7.392 1.00 89.56 105 SER A O 1
ATOM 814 N N . ASP A 1 106 ? 7.883 -3.442 -8.207 1.00 91.50 106 ASP A N 1
ATOM 815 C CA . ASP A 1 106 ? 6.502 -3.247 -8.634 1.00 91.50 106 ASP A CA 1
ATOM 816 C C . ASP A 1 106 ? 5.586 -3.052 -7.399 1.00 91.50 106 ASP A C 1
ATOM 818 O O . ASP A 1 106 ? 5.692 -3.788 -6.399 1.00 91.50 106 ASP A O 1
ATOM 822 N N . ALA A 1 107 ? 4.723 -2.032 -7.431 1.00 95.69 107 ALA A N 1
ATOM 823 C CA . ALA A 1 107 ? 3.833 -1.684 -6.331 1.00 95.69 107 ALA A CA 1
ATOM 824 C C . ALA A 1 107 ? 2.890 -2.830 -5.936 1.00 95.69 107 ALA A C 1
ATOM 826 O O . ALA A 1 107 ? 2.668 -3.048 -4.736 1.00 95.69 107 ALA A O 1
ATOM 827 N N . SER A 1 108 ? 2.367 -3.609 -6.885 1.00 95.75 108 SER A N 1
ATOM 828 C CA . SER A 1 108 ? 1.517 -4.764 -6.581 1.00 95.75 108 SER A CA 1
ATOM 829 C C . SER A 1 108 ? 2.283 -5.861 -5.857 1.00 95.75 108 SER A C 1
ATOM 831 O O . SER A 1 108 ? 1.788 -6.423 -4.875 1.00 95.75 108 SER A O 1
ATOM 833 N N . THR A 1 109 ? 3.527 -6.112 -6.269 1.00 94.81 109 THR A N 1
ATOM 834 C CA . THR A 1 109 ? 4.406 -7.067 -5.590 1.00 94.81 109 THR A CA 1
ATOM 835 C C . THR A 1 109 ? 4.649 -6.622 -4.153 1.00 94.81 109 THR A C 1
ATOM 837 O O . THR A 1 109 ? 4.491 -7.421 -3.231 1.00 94.81 109 THR A O 1
ATOM 840 N N . THR A 1 110 ? 4.941 -5.337 -3.937 1.00 96.44 110 THR A N 1
ATOM 841 C CA . THR A 1 110 ? 5.119 -4.783 -2.586 1.00 96.44 110 THR A CA 1
ATOM 842 C C . THR A 1 110 ? 3.842 -4.893 -1.754 1.00 96.44 110 THR A C 1
ATOM 844 O O . THR A 1 110 ? 3.898 -5.320 -0.601 1.00 96.44 110 THR A O 1
ATOM 847 N N . THR A 1 111 ? 2.685 -4.586 -2.341 1.00 96.00 111 THR A N 1
ATOM 848 C CA . THR A 1 111 ? 1.379 -4.708 -1.675 1.00 96.00 111 THR A CA 1
ATOM 849 C C . THR A 1 111 ? 1.109 -6.148 -1.228 1.00 96.00 111 THR A C 1
ATOM 851 O O . THR A 1 111 ? 0.556 -6.371 -0.152 1.00 96.00 111 THR A O 1
ATOM 854 N N . LEU A 1 112 ? 1.533 -7.135 -2.024 1.00 95.19 112 LEU A N 1
ATOM 855 C CA . LEU A 1 112 ? 1.380 -8.555 -1.715 1.00 95.19 112 LEU A CA 1
ATOM 856 C C . LEU A 1 112 ? 2.312 -9.035 -0.591 1.00 95.19 112 LEU A C 1
ATOM 858 O O . LEU A 1 112 ? 1.884 -9.836 0.24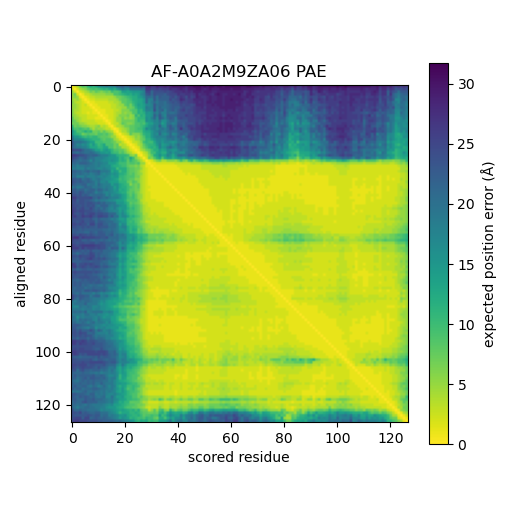3 1.00 95.19 112 LEU A O 1
ATOM 862 N N . ILE A 1 113 ? 3.578 -8.599 -0.586 1.00 94.19 113 ILE A N 1
ATOM 863 C CA . ILE A 1 113 ? 4.621 -9.189 0.275 1.00 94.19 113 ILE A CA 1
ATOM 864 C C . ILE A 1 113 ? 4.976 -8.353 1.508 1.00 94.19 113 ILE A C 1
ATOM 866 O O . ILE A 1 113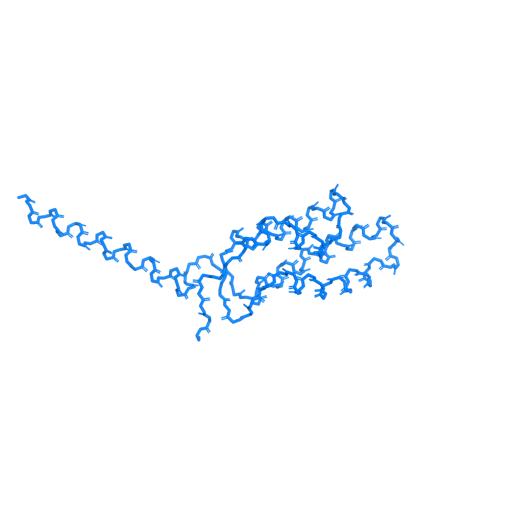 ? 5.557 -8.895 2.450 1.00 94.19 113 ILE A O 1
ATOM 870 N N . SER A 1 114 ? 4.664 -7.053 1.529 1.00 95.75 114 SER A N 1
ATOM 871 C CA . SER A 1 114 ? 4.960 -6.202 2.685 1.00 95.75 114 SER A CA 1
ATOM 872 C C . SER A 1 114 ? 4.176 -6.677 3.910 1.00 95.75 114 SER A C 1
ATOM 874 O O . SER A 1 114 ? 2.962 -6.908 3.861 1.00 95.75 114 SER A O 1
ATOM 876 N N . SER A 1 115 ? 4.860 -6.775 5.053 1.00 94.69 115 SER A N 1
ATOM 877 C CA . SER A 1 115 ? 4.211 -7.053 6.335 1.00 94.69 115 SER A CA 1
ATOM 878 C C . SER A 1 115 ? 3.300 -5.911 6.787 1.00 94.69 115 SER A C 1
ATOM 880 O O . SER A 1 115 ? 2.321 -6.164 7.482 1.00 94.69 115 SER A O 1
ATOM 882 N N . ASN A 1 116 ? 3.590 -4.668 6.385 1.00 96.38 116 ASN A N 1
ATOM 883 C CA . ASN A 1 116 ? 2.741 -3.519 6.699 1.00 96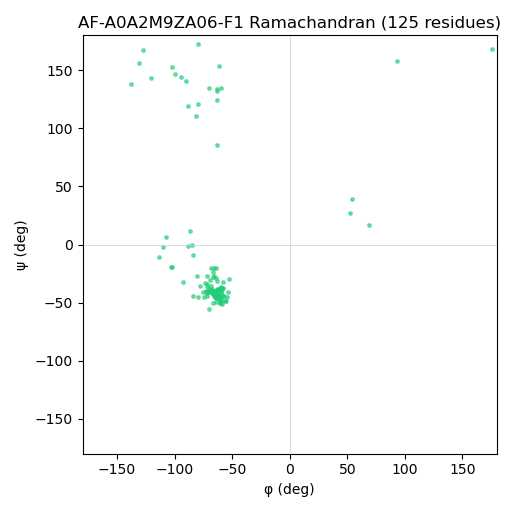.38 116 ASN A CA 1
ATOM 884 C C . ASN A 1 116 ? 1.450 -3.532 5.870 1.00 96.38 116 ASN A C 1
ATOM 886 O O . ASN A 1 116 ? 0.410 -3.148 6.386 1.00 96.38 116 ASN A O 1
ATOM 890 N N . CYS A 1 117 ? 1.486 -4.026 4.628 1.00 95.69 117 CYS A N 1
ATOM 891 C CA . CYS A 1 117 ? 0.284 -4.167 3.797 1.00 95.69 117 CYS A CA 1
ATOM 892 C C . CYS A 1 117 ? -0.542 -5.410 4.149 1.00 95.69 117 CYS A C 1
ATOM 894 O O . CYS A 1 117 ? -1.754 -5.326 4.331 1.00 95.69 117 CYS A O 1
ATOM 896 N N . SER A 1 118 ? 0.105 -6.565 4.322 1.00 90.62 118 SER A N 1
ATOM 897 C CA . SER A 1 118 ? -0.580 -7.805 4.725 1.00 90.62 118 SER A CA 1
ATOM 898 C C . SER A 1 118 ? -1.111 -7.772 6.165 1.00 90.62 118 SER A C 1
ATOM 900 O O . SER A 1 118 ? -2.001 -8.553 6.509 1.00 90.62 118 SER A O 1
ATOM 902 N N . GLY A 1 119 ? -0.579 -6.874 6.999 1.00 84.38 119 GLY A N 1
ATOM 903 C CA . GLY A 1 119 ? -0.978 -6.672 8.388 1.00 84.38 119 GLY A CA 1
ATOM 904 C C . GLY A 1 119 ? -2.193 -5.767 8.588 1.00 84.38 119 GLY A C 1
ATOM 905 O O . GLY A 1 119 ? -2.691 -5.718 9.713 1.00 84.38 119 GLY A O 1
ATOM 906 N N . ILE A 1 120 ? -2.687 -5.092 7.541 1.00 91.00 120 ILE A N 1
ATOM 907 C CA . ILE A 1 120 ? -3.825 -4.175 7.663 1.00 91.00 120 ILE A CA 1
ATOM 908 C C . ILE A 1 120 ? -5.074 -4.951 8.087 1.00 91.00 120 ILE A C 1
ATOM 910 O O . ILE A 1 120 ? -5.511 -5.895 7.423 1.00 91.00 120 ILE A O 1
ATOM 914 N N . LYS A 1 121 ? -5.688 -4.520 9.190 1.00 90.12 121 LYS A N 1
ATOM 915 C CA . LYS A 1 121 ? -6.927 -5.100 9.711 1.00 90.12 121 LYS A CA 1
ATOM 916 C C . LYS A 1 121 ? -8.017 -4.051 9.779 1.00 90.12 121 LYS A C 1
ATOM 918 O O . LYS A 1 121 ? -7.771 -2.896 10.109 1.00 90.12 121 LYS A O 1
ATOM 923 N N . ALA A 1 122 ? -9.236 -4.485 9.483 1.00 89.38 122 ALA A N 1
ATOM 924 C CA . ALA A 1 122 ? -10.396 -3.647 9.706 1.00 89.38 122 ALA A CA 1
ATOM 925 C C . ALA A 1 122 ? -10.650 -3.494 11.210 1.00 89.38 122 ALA A C 1
ATOM 927 O O . ALA A 1 122 ? -10.645 -4.494 11.932 1.00 89.38 122 ALA A O 1
ATOM 928 N N . ASN A 1 123 ? -10.914 -2.268 11.654 1.00 83.31 123 ASN A N 1
ATOM 929 C CA . ASN A 1 123 ? -11.244 -1.950 13.044 1.00 83.31 123 ASN A CA 1
ATOM 930 C C . ASN A 1 123 ? -12.730 -1.600 13.245 1.00 83.31 123 ASN A C 1
ATOM 932 O O . ASN A 1 123 ? -13.135 -1.270 14.346 1.00 83.31 123 ASN A O 1
ATOM 936 N N . GLY A 1 124 ? -13.574 -1.738 12.223 1.00 67.94 124 GLY A N 1
ATOM 937 C CA . GLY A 1 124 ? -15.017 -1.530 12.347 1.00 67.94 124 GLY A CA 1
ATOM 938 C C . GLY A 1 124 ? -15.738 -1.647 11.008 1.00 67.94 124 GLY A C 1
ATOM 939 O O . GLY A 1 124 ? -15.101 -1.689 9.953 1.00 67.94 124 GLY A O 1
ATOM 940 N N . ALA A 1 125 ? -17.069 -1.711 11.043 1.00 65.25 125 ALA A N 1
ATOM 941 C CA . ALA A 1 125 ? -17.918 -1.653 9.852 1.00 65.25 125 ALA A CA 1
ATOM 942 C C . ALA A 1 125 ? -18.492 -0.240 9.668 1.00 65.25 125 ALA A C 1
ATOM 944 O O . ALA A 1 125 ? -18.778 0.444 10.649 1.00 65.25 125 ALA A O 1
ATOM 945 N N . ILE A 1 126 ? -18.679 0.179 8.415 1.00 60.62 126 ILE A N 1
ATOM 946 C CA . ILE A 1 126 ? -19.442 1.382 8.073 1.00 60.62 126 ILE A CA 1
ATOM 947 C C . ILE A 1 126 ? -20.925 0.988 8.107 1.00 60.62 126 ILE A C 1
ATOM 949 O O . ILE A 1 126 ? -21.359 0.183 7.281 1.00 60.62 126 ILE A O 1
ATOM 953 N N . TYR A 1 127 ? -21.666 1.504 9.091 1.00 55.88 127 TYR A N 1
ATOM 954 C CA . TYR A 1 127 ? -23.116 1.310 9.235 1.00 55.88 127 TYR A CA 1
ATOM 955 C C . TYR A 1 127 ? -23.910 2.376 8.480 1.00 55.88 127 TYR A C 1
ATOM 957 O O . TYR A 1 127 ? -23.476 3.551 8.491 1.00 55.88 127 TYR A O 1
#

Mean predicted aligned error: 9.08 Å

Nearest PDB structures (foldseek):
  4u5a-assembly3_C  TM=3.364E-01  e=8.820E+00  Plasmodium berghei

Organism: NCBI:txid409998

InterPro domains:
  IPR031030 Small lipoprotein, LA_3946 family [PF27904] (7-126)
  IPR031030 Small lipoprotein, LA_3946 family [TIGR04452] (10-127)

Radius of gyration: 19.93 Å; Cα contacts (8 Å, |Δi|>4): 204; chains: 1; bounding box: 37×17×75 Å

Sequence (127 aa):
MKKKTYLLVFLFALAYGNCLLLDNAGLSDSYTGKEAKRKIKDAALIGDTWSYGLVYGPSAAGSLAVLDQVLVEVFSKIDEGKFYERTDVDKCADDVRNFAILLISDASTTTLISSNCSGIKANGAIY

Secondary structure (DSSP, 8-state):
-HHHHHHHHHHHHHHHHHHHHHHHBT-SSEEEHHHHHHHHHHHHHHHHHHHHHHHT-HHHHHHHHHHHHHHHHHHH---TTEEEEHHHHHHHHHHHHHHHHHH---HHHHHHH-HHHHT--EEEE--

Solvent-accessible surface area (backbone atoms only — not comparable to full-atom values): 6219 Å² total; per-residue (Å²): 114,70,71,61,54,54,55,52,53,50,51,49,52,52,55,54,52,47,50,59,51,35,39,49,55,42,76,44,81,50,30,49,15,56,54,43,46,48,49,38,47,54,25,23,40,56,12,22,32,50,29,30,28,74,75,71,30,71,90,48,7,58,63,51,23,59,58,40,47,58,48,30,54,65,46,50,69,64,51,59,61,22,18,29,46,40,68,42,48,50,48,21,19,47,48,18,21,47,37,4,63,75,65,63,36,57,25,32,59,39,25,55,68,33,66,48,31,65,61,59,56,73,41,22,61,68,129

pLDDT: mean 86.97, std 13.79, range [53.78, 98.31]